Protein 4LSO (pdb70)

Structure (mmCIF, N/CA/C/O backbone):
data_4LSO
#
_entry.id   4LSO
#
_cell.length_a   60.730
_cell.length_b   60.730
_cell.length_c   87.860
_cell.angle_alpha   90.00
_cell.angle_beta   90.00
_cell.angle_gamma   90.00
#
_symmetry.space_group_name_H-M   'P 41 21 2'
#
loop_
_entity.id
_entity.type
_entity.pdbx_description
1 polymer 'Type IV secretion system protein virB8'
2 water water
#
loop_
_atom_site.group_PDB
_atom_site.id
_atom_site.type_symbol
_atom_site.label_atom_id
_atom_site.label_alt_id
_atom_site.label_comp_id
_atom_site.label_asym_id
_atom_site.label_entity_id
_atom_site.label_seq_id
_atom_site.pdbx_PDB_ins_code
_atom_site.Cartn_x
_atom_site.Cartn_y
_atom_site.Cartn_z
_atom_site.occupancy
_atom_site.B_iso_or_equiv
_atom_site.auth_seq_id
_atom_site.auth_comp_id
_atom_site.auth_asym_id
_atom_site.auth_atom_id
_atom_site.pdbx_PDB_model_num
ATOM 1 N N . PRO A 1 39 ? -4.131 45.302 6.139 1.00 59.07 94 PRO A N 1
ATOM 2 C CA . PRO A 1 39 ? -3.062 45.721 5.237 1.00 56.52 94 PRO A CA 1
ATOM 3 C C . PRO A 1 39 ? -3.350 45.431 3.762 1.00 53.52 94 PRO A C 1
ATOM 4 O O . PRO A 1 39 ? -4.305 44.715 3.420 1.00 52.16 94 PRO A O 1
ATOM 6 N N . ASN A 1 40 ? -2.519 46.011 2.900 1.00 51.80 95 ASN A N 1
ATOM 7 C CA . ASN A 1 40 ? -2.495 45.672 1.490 1.00 45.49 95 ASN A CA 1
ATOM 8 C C . ASN A 1 40 ? -1.869 44.295 1.315 1.00 40.85 95 ASN A C 1
ATOM 9 O O . ASN A 1 40 ? -2.332 43.509 0.515 1.00 40.02 95 ASN A O 1
ATOM 11 N N . ASN A 1 41 ? -0.811 44.010 2.072 1.00 35.96 96 ASN A N 1
ATOM 12 C CA . ASN A 1 41 ? -0.148 42.722 1.972 1.00 31.63 96 ASN A CA 1
ATOM 13 C C . ASN A 1 41 ? 0.179 42.154 3.344 1.00 27.90 96 ASN A C 1
ATOM 14 O O . ASN A 1 41 ? 0.052 42.819 4.360 1.00 28.12 96 ASN A O 1
ATOM 19 N N . TYR A 1 42 ? 0.559 40.883 3.339 1.00 25.10 97 TYR A N 1
ATOM 20 C CA . TYR A 1 42 ? 0.925 40.141 4.524 1.00 23.31 97 TYR A CA 1
ATOM 21 C C . TYR A 1 42 ? 2.173 39.338 4.238 1.00 22.22 97 TYR A C 1
ATOM 22 O O . TYR A 1 42 ? 2.582 39.169 3.089 1.00 22.60 97 TYR A O 1
ATOM 31 N N . ASP A 1 43 ? 2.745 38.812 5.313 1.00 23.90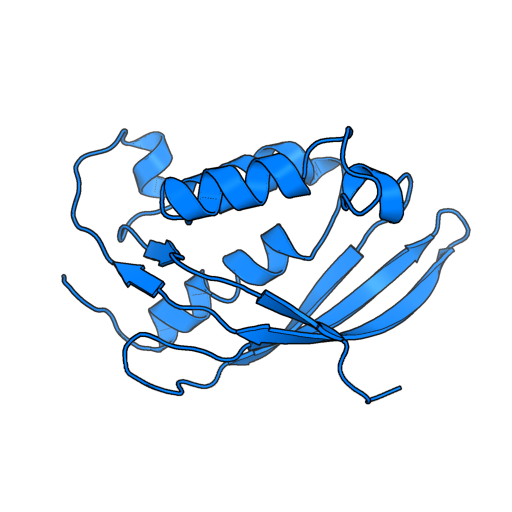 98 ASP A N 1
ATOM 32 C CA . ASP A 1 43 ? 3.894 37.930 5.256 1.00 23.63 98 ASP A CA 1
ATOM 33 C C . ASP A 1 43 ? 3.691 36.784 4.247 1.00 22.25 98 ASP A C 1
ATOM 34 O O . ASP A 1 43 ? 2.582 36.252 4.107 1.00 20.57 98 ASP A O 1
ATOM 39 N N . GLU A 1 44 ? 4.752 36.378 3.542 1.00 22.19 99 GLU A N 1
ATOM 40 C CA . GLU A 1 44 ? 4.605 35.266 2.608 1.00 20.46 99 GLU A CA 1
ATOM 41 C C . GLU A 1 44 ? 4.039 33.998 3.214 1.00 19.09 99 GLU A C 1
ATOM 42 O O . GLU A 1 44 ? 3.338 33.276 2.529 1.00 16.82 99 GLU A O 1
ATOM 48 N N . ALA A 1 45 ? 4.331 33.723 4.485 1.00 19.01 100 ALA A N 1
ATOM 49 C CA . ALA A 1 45 ? 3.776 32.523 5.114 1.00 18.38 100 ALA A CA 1
ATOM 50 C C . ALA A 1 45 ? 2.281 32.563 5.231 1.00 17.61 100 ALA A C 1
ATOM 51 O O . ALA A 1 45 ? 1.631 31.518 5.124 1.00 16.11 100 ALA A O 1
ATOM 53 N N . ILE A 1 46 ? 1.720 33.759 5.426 1.00 17.29 101 ILE A N 1
ATOM 54 C CA . ILE A 1 46 ? 0.269 33.897 5.469 1.00 17.41 101 ILE A CA 1
ATOM 55 C C . ILE A 1 46 ? -0.314 33.624 4.088 1.00 16.66 101 ILE A C 1
ATOM 56 O O . ILE A 1 46 ? -1.300 32.883 3.913 1.00 15.38 101 ILE A O 1
ATOM 61 N N . THR A 1 47 ? 0.312 34.201 3.073 1.00 16.13 102 THR A N 1
ATOM 62 C CA . THR A 1 47 ? -0.108 33.913 1.709 1.00 15.85 102 THR A CA 1
ATOM 63 C C . THR A 1 47 ? 0.024 32.436 1.374 1.00 14.96 102 THR A C 1
ATOM 64 O O . THR A 1 47 ? -0.880 31.858 0.774 1.00 15.15 102 THR A O 1
ATOM 68 N N . ARG A 1 48 ? 1.111 31.788 1.784 1.00 15.65 103 ARG A N 1
ATOM 69 C CA . ARG A 1 48 ? 1.237 30.345 1.520 1.00 15.13 103 ARG A CA 1
ATOM 70 C C . ARG A 1 48 ? 0.122 29.562 2.208 1.00 14.72 103 ARG A C 1
ATOM 71 O O . ARG A 1 48 ? -0.414 28.587 1.679 1.00 13.74 103 ARG A O 1
ATOM 79 N N . TYR A 1 49 ? -0.250 29.996 3.417 1.00 14.56 104 TYR A N 1
ATOM 80 C CA . TYR A 1 49 ? -1.290 29.354 4.154 1.00 15.12 104 TYR A CA 1
ATOM 81 C C . TYR A 1 49 ? -2.620 29.429 3.393 1.00 14.05 104 TYR A C 1
ATOM 82 O O . TYR A 1 49 ? -3.313 28.421 3.236 1.00 13.61 104 TYR A O 1
ATOM 91 N N . PHE A 1 50 ? -2.968 30.616 2.912 1.00 14.01 105 PHE A N 1
ATOM 92 C CA . PHE A 1 50 ? -4.234 30.794 2.245 1.00 13.98 105 PHE A CA 1
ATOM 93 C C . PHE A 1 50 ? -4.203 30.206 0.845 1.00 13.64 105 PHE A C 1
ATOM 94 O O . PHE A 1 50 ? -5.213 29.656 0.405 1.00 13.70 105 PHE A O 1
ATOM 102 N N . ALA A 1 51 ? -3.058 30.284 0.189 1.00 14.36 106 ALA A N 1
ATOM 103 C CA . ALA A 1 51 ? -2.947 29.678 -1.160 1.00 14.25 106 ALA A CA 1
ATOM 104 C C . ALA A 1 51 ? -3.072 28.152 -1.060 1.00 14.43 106 ALA A C 1
ATOM 105 O O . ALA A 1 51 ? -3.724 27.502 -1.885 1.00 13.26 106 ALA A O 1
ATOM 107 N N . SER A 1 52 ? -2.468 27.554 -0.019 1.00 14.32 107 SER A N 1
ATOM 108 C CA A SER A 1 52 ? -2.628 26.133 0.264 0.70 15.86 107 SER A CA 1
ATOM 109 C CA B SER A 1 52 ? -2.627 26.135 0.217 0.30 14.75 107 SER A CA 1
ATOM 110 C C . SER A 1 52 ? -4.077 25.784 0.507 1.00 15.08 107 SER A C 1
ATOM 111 O O . SER A 1 52 ? -4.600 24.830 -0.078 1.00 14.81 107 SER A O 1
ATOM 116 N N . LYS A 1 53 ? -4.745 26.539 1.395 1.00 15.60 108 LYS A N 1
ATOM 117 C CA . LYS A 1 53 ? -6.165 26.304 1.644 1.00 16.44 108 LYS A CA 1
ATOM 118 C C . LYS A 1 53 ? -6.953 26.333 0.324 1.00 15.56 108 LYS A C 1
ATOM 119 O O . LYS A 1 53 ? -7.802 25.483 0.072 1.00 15.41 108 LYS A O 1
ATOM 125 N N . TYR A 1 54 ? -6.664 27.347 -0.494 1.00 14.02 109 TYR A N 1
ATOM 126 C CA . TYR A 1 54 ? -7.386 27.581 -1.734 1.00 13.72 109 TYR A CA 1
ATOM 127 C C . TYR A 1 54 ? -7.216 26.399 -2.700 1.00 13.13 109 TYR A C 1
ATOM 128 O O . TYR A 1 54 ? -8.200 25.811 -3.201 1.00 13.05 109 TYR A O 1
ATOM 137 N N . VAL A 1 55 ? -5.983 26.018 -2.945 1.00 12.77 110 VAL A N 1
ATOM 138 C CA . VAL A 1 55 ? -5.707 24.928 -3.878 1.00 13.31 110 VAL A CA 1
ATOM 139 C C . VAL A 1 55 ? -6.219 23.595 -3.354 1.00 13.12 110 VAL A C 1
ATOM 140 O O . VAL A 1 55 ? -6.858 22.811 -4.091 1.00 14.09 110 VAL A O 1
ATOM 144 N N . ARG A 1 56 ? -6.017 23.330 -2.054 1.00 13.80 111 ARG A N 1
ATOM 145 C CA . ARG A 1 56 ? -6.582 22.083 -1.482 1.00 15.50 111 ARG A CA 1
ATOM 146 C C . ARG A 1 56 ? -8.079 21.977 -1.631 1.00 15.51 111 ARG A C 1
ATOM 147 O O . ARG A 1 56 ? -8.611 20.891 -1.915 1.00 17.47 111 ARG A O 1
ATOM 155 N N . ALA A 1 57 ? -8.777 23.071 -1.349 1.00 14.51 112 ALA A N 1
ATOM 156 C CA . ALA A 1 57 ? -10.221 23.101 -1.431 1.00 15.42 112 ALA A CA 1
ATOM 157 C C . ALA A 1 57 ? -10.726 23.080 -2.865 1.00 15.76 112 ALA A C 1
ATOM 158 O O . ALA A 1 57 ? -11.741 22.465 -3.166 1.00 20.10 112 ALA A O 1
ATOM 160 N N . ARG A 1 58 ? -10.056 23.801 -3.750 1.00 14.71 113 ARG A N 1
ATOM 161 C CA . ARG A 1 58 ? -10.510 23.916 -5.123 1.00 14.67 113 ARG A CA 1
ATOM 162 C C . ARG A 1 58 ? -10.182 22.679 -5.948 1.00 15.52 113 ARG A C 1
ATOM 163 O O . ARG A 1 58 ? -10.934 22.318 -6.851 1.00 16.27 113 ARG A O 1
ATOM 171 N N . GLU A 1 59 ? -9.059 22.038 -5.686 1.00 15.26 114 GLU A N 1
ATOM 172 C CA . GLU A 1 59 ? -8.624 20.903 -6.532 1.00 16.40 114 GLU A CA 1
ATOM 173 C C . GLU A 1 59 ? -8.848 19.530 -5.915 1.00 17.75 114 GLU A C 1
ATOM 174 O O . GLU A 1 59 ? -8.522 18.507 -6.531 1.00 20.40 114 GLU A O 1
ATOM 180 N N . GLY A 1 60 ? -9.313 19.510 -4.679 1.00 17.89 115 GLY A N 1
ATOM 181 C CA . GLY A 1 60 ? -9.684 18.292 -4.003 1.00 19.02 115 GLY A CA 1
ATOM 182 C C . GLY A 1 60 ? -11.163 18.062 -4.184 1.00 19.56 115 GLY A C 1
ATOM 183 O O . GLY A 1 60 ? -11.886 18.909 -4.722 1.00 21.50 115 GLY A O 1
ATOM 184 N N . PHE A 1 61 ? -11.637 16.937 -3.681 1.00 20.32 116 PHE A N 1
ATOM 185 C CA . PHE A 1 61 ? -13.064 16.663 -3.688 1.00 20.76 116 PHE A CA 1
ATOM 186 C C . PHE A 1 61 ? -13.398 15.582 -2.676 1.00 22.98 116 PHE A C 1
ATOM 187 O O . PHE A 1 61 ? -12.818 14.509 -2.688 1.00 23.17 116 PHE A O 1
ATOM 195 N N . GLN A 1 62 ? -14.288 15.923 -1.753 1.00 23.74 117 GLN A N 1
ATOM 196 C CA . GLN A 1 62 ? -14.789 14.959 -0.775 1.00 27.67 117 GLN A CA 1
ATOM 197 C C . GLN A 1 62 ? -16.195 15.393 -0.471 1.00 27.51 117 GLN A C 1
ATOM 198 O O . GLN A 1 62 ? -16.432 16.541 -0.119 1.00 26.53 117 GLN A O 1
ATOM 204 N N . LEU A 1 63 ? -17.137 14.474 -0.602 1.00 29.57 118 LEU A N 1
ATOM 205 C CA . LEU A 1 63 ? -18.535 14.865 -0.544 1.00 30.82 118 LEU A CA 1
ATOM 206 C C . LEU A 1 63 ? -18.869 15.525 0.785 1.00 29.81 118 LEU A C 1
ATOM 207 O O . LEU A 1 63 ? -19.618 16.504 0.833 1.00 30.14 118 LEU A O 1
ATOM 212 N N . SER A 1 64 ? -18.283 15.021 1.863 1.00 31.16 119 SER A N 1
ATOM 213 C CA . SER A 1 64 ? -18.590 15.516 3.202 1.00 32.58 119 SER A CA 1
ATOM 214 C C . SER A 1 64 ? -18.134 16.953 3.462 1.00 31.75 119 SER A C 1
ATOM 215 O O . SER A 1 64 ? -18.712 17.618 4.338 1.00 32.17 119 SER A O 1
ATOM 218 N N . GLU A 1 65 ? -17.111 17.415 2.720 1.00 30.08 120 GLU A N 1
ATOM 219 C CA . GLU A 1 65 ? -16.577 18.774 2.853 1.00 28.37 120 GLU A CA 1
ATOM 220 C C . GLU A 1 65 ? -16.979 19.703 1.693 1.00 27.33 120 GLU A C 1
ATOM 221 O O . GLU A 1 65 ? -16.580 20.863 1.671 1.00 26.70 120 GLU A O 1
ATOM 223 N N . ALA A 1 66 ? -17.738 19.190 0.731 1.00 27.29 121 ALA A N 1
ATOM 224 C CA . ALA A 1 66 ? -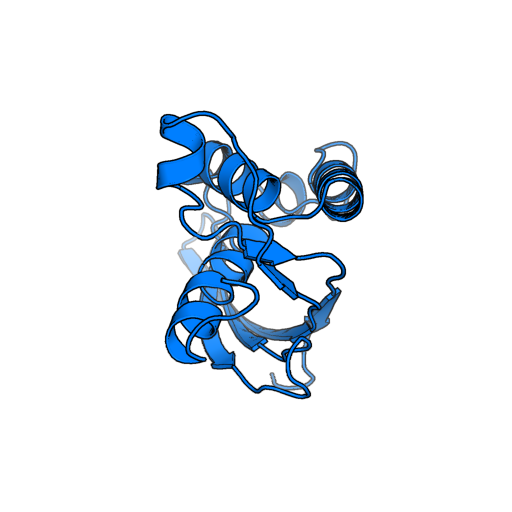17.957 19.889 -0.544 1.00 27.95 121 ALA A CA 1
ATOM 225 C C . ALA A 1 66 ? -18.687 21.237 -0.413 1.00 28.22 121 ALA A C 1
ATOM 226 O O . ALA A 1 66 ? -18.320 22.239 -1.073 1.00 25.38 121 ALA A O 1
ATOM 228 N N . GLU A 1 67 ? -19.716 21.264 0.430 1.00 28.85 122 GLU A N 1
ATOM 229 C CA . GLU A 1 67 ? -20.485 22.488 0.656 1.00 29.70 122 GLU A CA 1
ATOM 230 C C . GLU A 1 67 ? -19.558 23.533 1.263 1.00 28.31 122 GLU A C 1
ATOM 231 O O . GLU A 1 67 ? -19.506 24.686 0.791 1.00 27.61 122 GLU A O 1
ATOM 233 N N . TYR A 1 68 ? -18.796 23.129 2.280 1.00 28.30 123 TYR A N 1
ATOM 234 C CA . TYR A 1 68 ? -17.850 24.032 2.936 1.00 29.78 123 TYR A CA 1
ATOM 235 C C . TYR A 1 68 ? -16.759 24.524 1.978 1.00 27.43 123 TYR A C 1
ATOM 236 O O . TYR A 1 68 ? -16.458 25.728 1.925 1.00 27.00 123 TYR A O 1
ATOM 245 N N . ASN A 1 69 ? -16.167 23.588 1.251 1.00 24.48 124 ASN A N 1
ATOM 246 C CA . ASN A 1 69 ? -15.130 23.933 0.279 1.00 22.83 124 ASN A CA 1
ATOM 247 C C . ASN A 1 69 ? -15.618 24.904 -0.800 1.00 21.07 124 ASN A C 1
ATOM 248 O O . ASN A 1 69 ? -14.916 25.852 -1.149 1.00 18.62 124 ASN A O 1
ATOM 253 N N . PHE A 1 70 ? -16.810 24.683 -1.327 1.00 21.24 125 PHE A N 1
ATOM 254 C CA . PHE A 1 70 ? -17.381 25.619 -2.303 1.00 20.51 125 PHE A CA 1
ATOM 255 C C . PHE A 1 70 ? -17.530 27.030 -1.708 1.00 21.18 125 PHE A C 1
ATOM 256 O O . PHE A 1 70 ? -17.216 28.055 -2.356 1.00 20.73 125 PHE A O 1
ATOM 264 N N . ARG A 1 71 ? -18.024 27.079 -0.474 1.00 21.46 126 ARG A N 1
ATOM 265 C CA . ARG A 1 71 ? -18.186 28.351 0.226 1.00 23.03 126 ARG A CA 1
ATOM 266 C C . ARG A 1 71 ? -16.836 29.016 0.422 1.00 20.72 126 ARG A C 1
ATOM 267 O O . ARG A 1 71 ? -16.684 30.210 0.213 1.00 21.34 126 ARG A O 1
ATOM 275 N N . LEU A 1 72 ? -15.864 28.221 0.838 1.00 19.67 127 LEU A N 1
ATOM 276 C CA . LEU A 1 72 ? -14.515 28.722 1.108 1.00 19.24 127 LEU A CA 1
ATOM 277 C C . LEU A 1 72 ? -13.913 29.302 -0.155 1.00 17.95 127 LEU A C 1
ATOM 278 O O . LEU A 1 72 ? -13.424 30.424 -0.152 1.00 17.12 127 LEU A O 1
ATOM 283 N N . ILE A 1 73 ? -13.975 28.560 -1.261 1.00 17.35 128 ILE A N 1
ATOM 284 C CA . ILE A 1 73 ? -13.413 29.047 -2.542 1.00 16.95 128 ILE A CA 1
ATOM 285 C C . ILE A 1 73 ? -14.128 30.290 -2.994 1.00 17.42 128 ILE A C 1
ATOM 286 O O . ILE A 1 73 ? -13.517 31.216 -3.461 1.00 17.33 128 ILE A O 1
ATOM 291 N N . SER A 1 74 ? -15.431 30.306 -2.825 1.00 17.13 129 SER A N 1
ATOM 292 C CA . SER A 1 74 ? -16.235 31.478 -3.211 1.00 17.85 129 SER A CA 1
ATOM 293 C C . SER A 1 74 ? -15.805 32.710 -2.407 1.00 18.05 129 SER A C 1
ATOM 294 O O . SER A 1 74 ? -15.530 33.759 -3.001 1.00 19.18 129 SER A O 1
ATOM 297 N N . LEU A 1 75 ? -15.608 32.572 -1.094 1.00 17.72 130 LEU A N 1
ATOM 298 C CA . LEU A 1 75 ? -15.159 33.686 -0.262 1.00 19.33 130 LEU A CA 1
ATOM 299 C C . LEU A 1 75 ? -13.761 34.152 -0.559 1.00 18.55 130 LEU A C 1
ATOM 300 O O . LEU A 1 75 ? -13.457 35.347 -0.414 1.00 20.66 130 LEU A O 1
ATOM 305 N N . LEU A 1 76 ? -12.889 33.207 -0.932 1.00 17.28 131 LEU A N 1
ATOM 306 C CA . LEU A 1 76 ? -11.514 33.512 -1.227 1.00 16.56 131 LEU A CA 1
ATOM 307 C C . LEU A 1 76 ? -11.259 33.960 -2.667 1.00 16.05 131 LEU A C 1
ATOM 308 O O . LEU A 1 76 ? -10.105 34.229 -3.013 1.00 15.85 131 LEU A O 1
ATOM 313 N N . SER A 1 77 ? -12.309 34.047 -3.486 1.00 15.74 132 SER A N 1
ATOM 314 C CA . SER A 1 77 ? -12.173 34.454 -4.889 1.00 15.26 132 SER A CA 1
ATOM 315 C C . SER A 1 77 ? -12.772 35.836 -5.100 1.00 16.83 132 SER A C 1
ATOM 316 O O . SER A 1 77 ? -13.742 36.204 -4.437 1.00 17.52 132 SER A O 1
ATOM 319 N N . SER A 1 78 ? -12.218 36.604 -6.033 1.00 16.34 133 SER A N 1
ATOM 320 C CA . SER A 1 78 ? -12.880 37.832 -6.487 1.00 17.11 133 SER A CA 1
ATOM 321 C C . SER A 1 78 ? -14.263 37.475 -7.035 1.00 16.95 133 SER A C 1
ATOM 322 O O . SER A 1 78 ? -14.548 36.345 -7.419 1.00 16.68 133 SER A O 1
ATOM 325 N N . PRO A 1 79 ? -15.140 38.464 -7.171 1.00 19.15 134 PRO A N 1
ATOM 326 C CA . PRO A 1 79 ? -16.437 38.109 -7.733 1.00 20.56 134 PRO A CA 1
ATOM 327 C C . PRO A 1 79 ? -16.401 37.486 -9.135 1.00 20.42 134 PRO A C 1
ATOM 328 O O . PRO A 1 79 ? -17.130 36.540 -9.418 1.00 20.70 134 PRO A O 1
ATOM 332 N N . GLU A 1 80 ? -15.528 38.003 -9.980 1.00 20.78 135 GLU A N 1
ATOM 333 C CA . GLU A 1 80 ? -15.377 37.530 -11.340 1.00 22.09 135 GLU A CA 1
ATOM 334 C C . GLU A 1 80 ? -14.811 36.111 -11.341 1.00 20.14 135 GLU A C 1
ATOM 335 O O . GLU A 1 80 ? -15.287 35.227 -12.077 1.00 19.90 135 GLU A O 1
ATOM 341 N N . GLU A 1 81 ? -13.827 35.870 -10.491 1.00 17.92 136 GLU A N 1
ATOM 342 C CA . GLU A 1 81 ? -13.249 34.516 -10.415 1.00 17.47 136 GLU A CA 1
ATOM 343 C C . GLU A 1 81 ? -14.228 33.527 -9.785 1.00 17.36 136 GLU A C 1
ATOM 344 O O . GLU A 1 81 ? -14.311 32.359 -10.202 1.00 18.60 136 GLU A O 1
ATOM 350 N N . GLN A 1 82 ? -14.998 33.988 -8.792 1.00 18.34 137 GLN A N 1
ATOM 351 C CA . GLN A 1 82 ? -16.016 33.143 -8.197 1.00 19.08 137 GLN A CA 1
ATOM 352 C C . GLN A 1 82 ? -17.026 32.682 -9.238 1.00 20.34 137 GLN A C 1
ATOM 353 O O . GLN A 1 82 ? -17.456 31.537 -9.226 1.00 20.30 137 GLN A O 1
ATOM 359 N N . ASN A 1 83 ? -17.427 33.590 -10.116 1.00 20.83 138 ASN A N 1
ATOM 360 C CA . ASN A 1 83 ? -18.401 33.255 -11.156 1.00 23.92 138 ASN A CA 1
ATOM 361 C C . ASN A 1 83 ? -17.838 32.189 -12.097 1.00 22.79 138 ASN A C 1
ATOM 362 O O . ASN A 1 83 ? -18.537 31.223 -12.458 1.00 23.05 138 ASN A O 1
ATOM 367 N N . ARG A 1 84 ? -16.574 32.361 -12.468 1.00 22.02 139 ARG A N 1
ATOM 368 C CA . ARG A 1 84 ? -15.854 31.384 -13.288 1.00 22.24 139 ARG A CA 1
ATOM 369 C C . ARG A 1 84 ? -15.757 30.030 -12.585 1.00 21.62 139 ARG A C 1
ATOM 370 O O . ARG A 1 84 ? -16.052 28.979 -13.190 1.00 23.86 139 ARG A O 1
ATOM 378 N N . PHE A 1 85 ? -15.407 30.060 -11.305 1.00 20.27 140 PHE A N 1
ATOM 379 C CA . PHE A 1 85 ? -15.341 28.859 -10.481 1.00 19.56 140 PHE A CA 1
ATOM 380 C C . PHE A 1 85 ? -16.707 28.162 -10.411 1.00 20.77 140 PHE A C 1
ATOM 381 O O . PHE A 1 85 ? -16.796 26.938 -10.578 1.00 21.02 140 PHE A O 1
ATOM 389 N N . ALA A 1 86 ? -17.751 28.941 -10.171 1.00 21.98 141 ALA A N 1
ATOM 390 C CA . ALA A 1 86 ? -19.083 28.365 -9.976 1.00 23.69 141 ALA A CA 1
ATOM 391 C C . ALA A 1 86 ? -19.567 27.697 -11.267 1.00 25.07 141 ALA A C 1
ATOM 392 O O . ALA A 1 86 ? -20.159 26.604 -11.216 1.00 25.04 141 ALA A O 1
ATOM 394 N N . LYS A 1 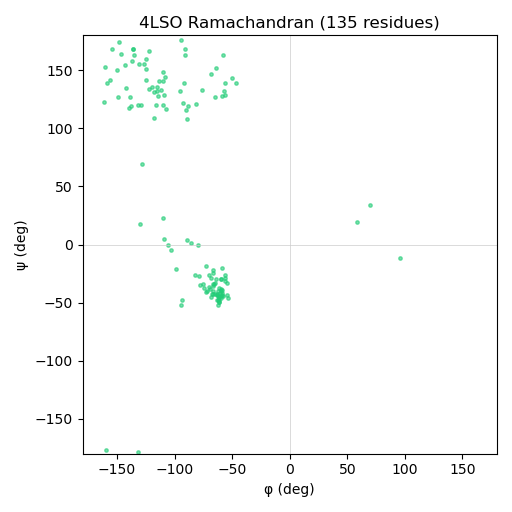87 ? -19.341 28.351 -12.413 1.00 25.85 142 LYS A N 1
ATOM 395 C CA . LYS A 1 87 ? -19.693 27.758 -13.711 1.00 27.66 142 LYS A CA 1
ATOM 396 C C . LYS A 1 87 ? -18.949 26.436 -13.939 1.00 27.88 142 LYS A C 1
ATOM 397 O O . LYS A 1 87 ? -19.541 25.459 -14.475 1.00 29.73 142 LYS A O 1
ATOM 399 N N . TRP A 1 88 ? -17.676 26.403 -13.533 1.00 26.40 143 TRP A N 1
ATOM 400 C CA . TRP A 1 88 ? -16.814 25.211 -13.675 1.00 25.23 143 TRP A CA 1
ATOM 401 C C . TRP A 1 88 ? -17.262 24.098 -12.741 1.00 25.39 143 TRP A C 1
ATOM 402 O O . TRP A 1 88 ? -17.252 22.925 -13.103 1.00 26.24 143 TRP A O 1
ATOM 413 N N . TYR A 1 89 ? -17.673 24.489 -11.543 1.00 23.62 144 TYR A N 1
ATOM 414 C CA . TYR A 1 89 ? -18.044 23.532 -10.514 1.00 23.50 144 TYR A CA 1
ATOM 415 C C . TYR A 1 89 ? -19.448 22.966 -10.734 1.00 25.24 144 TYR A C 1
ATOM 416 O O . TYR A 1 89 ? -19.745 21.844 -10.294 1.00 24.73 144 TYR A O 1
ATOM 425 N N . SER A 1 90 ? -20.317 23.745 -11.393 1.00 26.81 145 SER A N 1
ATOM 426 C CA . SER A 1 90 ? -21.705 23.313 -11.668 1.00 28.38 145 SER A CA 1
ATOM 427 C C . SER A 1 90 ? -21.753 21.892 -12.221 1.00 29.34 145 SER A C 1
ATOM 428 O O . SER A 1 90 ? -20.934 21.524 -13.058 1.00 27.60 145 SER A O 1
ATOM 431 N N . GLY A 1 91 ? -22.733 21.118 -11.758 1.00 32.14 146 GLY A N 1
ATOM 432 C CA . GLY A 1 91 ? -22.978 19.777 -12.293 1.00 34.90 146 GLY A CA 1
ATOM 433 C C . GLY A 1 91 ? -23.271 19.783 -13.787 1.00 38.83 146 GLY A C 1
ATOM 434 O O . GLY A 1 91 ? -23.121 18.749 -14.457 1.00 39.98 146 GLY A O 1
ATOM 435 N N . ASN A 1 92 ? -23.676 20.937 -14.316 1.00 40.26 147 ASN A N 1
ATOM 436 C CA . ASN A 1 92 ? -23.856 21.095 -15.767 1.00 44.33 147 ASN A CA 1
ATOM 437 C C . ASN A 1 92 ? -22.549 20.938 -16.549 1.00 43.12 147 ASN A C 1
ATOM 438 O O . ASN A 1 92 ? -22.567 20.515 -17.710 1.00 44.94 147 ASN A O 1
ATOM 443 N N . ASN A 1 93 ? -21.421 21.284 -15.921 1.00 39.64 148 ASN A N 1
ATOM 444 C CA . ASN A 1 93 ? -20.116 21.178 -16.568 1.00 39.64 148 ASN A CA 1
ATOM 445 C C . ASN A 1 93 ? -19.600 19.743 -16.497 1.00 40.34 148 ASN A C 1
ATOM 446 O O . ASN A 1 93 ? -19.431 19.213 -15.403 1.00 35.92 148 ASN A O 1
ATOM 451 N N . PRO A 1 94 ? -19.333 19.114 -17.664 1.00 42.51 149 PRO A N 1
ATOM 452 C CA . PRO A 1 94 ? -18.772 17.751 -17.694 1.00 43.40 149 PRO A CA 1
ATOM 453 C C . PRO A 1 94 ? -17.459 17.585 -16.937 1.00 41.24 149 PRO A C 1
ATOM 454 O O . PRO A 1 94 ? -17.190 16.515 -16.399 1.00 41.02 149 PRO A O 1
ATOM 458 N N . GLU A 1 95 ? -16.649 18.639 -16.904 1.00 39.32 150 GLU A N 1
ATOM 459 C CA . GLU A 1 95 ? -15.353 18.592 -16.237 1.00 38.56 150 GLU A CA 1
ATOM 460 C C . GLU A 1 95 ? -15.431 18.986 -14.751 1.00 33.27 150 GLU A C 1
ATOM 461 O O . GLU A 1 95 ? -14.403 19.056 -14.085 1.00 30.97 150 GLU A O 1
ATOM 467 N N . SER A 1 96 ? -16.633 19.240 -14.240 1.00 30.38 151 SER A N 1
ATOM 468 C CA . SER A 1 96 ? -16.800 19.543 -12.804 1.00 28.78 151 SER A CA 1
ATOM 469 C C . SER A 1 96 ? -16.218 18.421 -11.947 1.00 27.30 151 SER A C 1
ATOM 470 O O . SER A 1 96 ? -16.384 17.241 -12.263 1.00 27.06 151 SER A O 1
ATOM 473 N N . PRO A 1 97 ? -15.532 18.778 -10.844 1.00 24.95 152 PRO A N 1
ATOM 474 C CA . PRO A 1 97 ? -15.133 17.727 -9.921 1.00 25.10 152 PRO A CA 1
ATOM 475 C C . PRO A 1 97 ? -16.306 16.885 -9.408 1.00 24.83 152 PRO A C 1
ATOM 476 O O . PRO A 1 97 ? -16.101 15.713 -9.108 1.00 24.98 152 PRO A O 1
ATOM 480 N N . GLN A 1 98 ? -17.503 17.459 -9.328 1.00 24.78 153 GLN A N 1
ATOM 481 C CA . GLN A 1 98 ? -18.678 16.704 -8.888 1.00 26.79 153 GLN A CA 1
ATOM 482 C C . GLN A 1 98 ? -18.909 15.533 -9.834 1.00 29.42 153 GLN A C 1
ATOM 483 O O . GLN A 1 98 ? -19.498 14.514 -9.443 1.00 29.57 153 GLN A O 1
ATOM 489 N N . ASN A 1 99 ? -18.513 15.711 -11.097 1.00 29.89 154 ASN A N 1
ATOM 490 C CA . ASN A 1 99 ? -18.728 14.680 -12.113 1.00 33.50 154 ASN A CA 1
ATOM 491 C C . ASN A 1 99 ? -17.508 13.785 -12.249 1.00 34.48 154 ASN A C 1
ATOM 492 O O . ASN A 1 99 ? -17.638 12.559 -12.154 1.00 36.70 154 ASN A O 1
ATOM 497 N N . ILE A 1 100 ? -16.322 14.365 -12.434 1.00 33.51 155 ILE A N 1
ATOM 498 C CA . ILE A 1 100 ? -15.138 13.533 -12.668 1.00 34.72 155 ILE A CA 1
ATOM 499 C C . ILE A 1 100 ? -14.723 12.757 -11.415 1.00 32.85 155 ILE A C 1
ATOM 500 O O . ILE A 1 100 ? -14.137 11.681 -11.526 1.00 32.57 155 ILE A O 1
ATOM 505 N N . TYR A 1 101 ? -15.055 13.280 -10.231 1.00 30.71 156 TYR A N 1
ATOM 506 C CA . TYR A 1 101 ? -14.745 12.582 -8.981 1.00 29.93 156 TYR A CA 1
ATOM 507 C C . TYR A 1 101 ? -15.996 12.047 -8.284 1.00 30.16 156 TYR A C 1
ATOM 508 O O . TYR A 1 101 ? -15.976 11.776 -7.083 1.00 29.53 156 TYR A O 1
ATOM 517 N N . HIS A 1 102 ? -17.059 11.842 -9.048 1.00 29.96 157 HIS A N 1
ATOM 518 C CA . HIS A 1 102 ? -18.264 11.245 -8.509 1.00 31.50 157 HIS A CA 1
ATOM 519 C C . HIS A 1 102 ? -17.947 9.892 -7.871 1.00 32.20 157 HIS A C 1
ATOM 520 O O . HIS A 1 102 ? -17.302 9.046 -8.490 1.00 31.87 157 HIS A O 1
ATOM 527 N N . ASN A 1 103 ? -18.389 9.710 -6.623 1.00 32.73 158 ASN A N 1
ATOM 528 C CA . ASN A 1 103 ? -18.079 8.502 -5.822 1.00 33.28 158 ASN A CA 1
ATOM 529 C C . ASN A 1 103 ? -16.584 8.271 -5.618 1.00 32.85 158 ASN A C 1
ATOM 530 O O . ASN A 1 103 ? -16.148 7.170 -5.311 1.00 33.69 158 ASN A O 1
ATOM 535 N N . MET A 1 104 ? -15.784 9.316 -5.804 1.00 30.61 159 MET A N 1
ATOM 536 C CA . MET A 1 104 ? -14.363 9.244 -5.500 1.00 31.00 159 MET A CA 1
ATOM 537 C C . MET A 1 104 ? -14.010 10.316 -4.495 1.00 28.86 159 MET A C 1
ATOM 538 O O . MET A 1 104 ? -14.809 11.238 -4.253 1.00 28.10 159 MET A O 1
ATOM 543 N N . THR A 1 105 ? -12.818 10.193 -3.909 1.00 27.63 160 THR A N 1
ATOM 544 C CA A THR A 1 105 ? -12.231 11.290 -3.158 0.70 26.04 160 THR A CA 1
ATOM 545 C CA B THR A 1 105 ? -12.201 11.279 -3.150 0.30 25.68 160 THR A CA 1
ATOM 546 C C . THR A 1 105 ? -10.928 11.724 -3.858 1.00 25.34 160 THR A C 1
ATOM 547 O O . THR A 1 105 ? -10.204 10.901 -4.460 1.00 26.41 160 THR A O 1
ATOM 552 N N . ALA A 1 106 ? -10.670 13.013 -3.819 1.00 23.71 161 ALA A N 1
ATOM 553 C CA . ALA A 1 106 ? -9.418 13.555 -4.340 1.00 22.95 161 ALA A CA 1
ATOM 554 C C . ALA A 1 106 ? -8.854 14.425 -3.243 1.00 22.33 161 ALA A C 1
ATOM 555 O O . ALA A 1 106 ? -9.513 15.370 -2.812 1.00 21.75 161 ALA A O 1
ATOM 557 N N . LYS A 1 107 ? -7.654 14.092 -2.776 1.00 23.27 162 LYS A N 1
ATOM 558 C CA . LYS A 1 107 ? -6.999 14.854 -1.732 1.00 23.00 162 LYS A CA 1
ATOM 559 C C . LYS A 1 107 ? -5.710 15.438 -2.277 1.00 21.39 162 LYS A C 1
ATOM 560 O O . LYS A 1 107 ? -4.869 14.722 -2.843 1.00 21.03 162 LYS A O 1
ATOM 566 N N . VAL A 1 108 ? -5.543 16.722 -2.032 1.00 19.46 163 VAL A N 1
ATOM 567 C CA . VAL A 1 108 ? -4.390 17.485 -2.486 1.00 18.84 163 VAL A CA 1
ATOM 568 C C . VAL A 1 108 ? -3.313 17.566 -1.398 1.00 19.54 163 VAL A C 1
ATOM 569 O O . VAL A 1 108 ? -3.600 17.885 -0.223 1.00 19.78 163 VAL A O 1
ATOM 573 N N . THR A 1 109 ? -2.083 17.282 -1.815 1.00 19.53 164 THR A N 1
ATOM 574 C CA . THR A 1 109 ? -0.888 17.545 -1.030 1.00 19.50 164 THR A CA 1
ATOM 575 C C . THR A 1 109 ? -0.037 18.575 -1.755 1.00 18.17 164 THR A C 1
ATOM 576 O O . THR A 1 109 ? 0.396 18.336 -2.879 1.00 17.77 164 THR A O 1
ATOM 580 N N . ILE A 1 110 ? 0.199 19.703 -1.099 1.00 17.71 165 ILE A N 1
ATOM 581 C CA . ILE A 1 110 ? 1.026 20.764 -1.656 1.00 18.66 165 ILE A CA 1
ATOM 582 C C . ILE A 1 110 ? 2.510 20.393 -1.566 1.00 19.48 165 ILE A C 1
ATOM 583 O O . ILE A 1 110 ? 2.997 19.975 -0.488 1.00 20.05 165 ILE A O 1
ATOM 588 N N . LYS A 1 111 ? 3.223 20.576 -2.673 1.00 18.73 166 LYS A N 1
ATOM 589 C CA . LYS A 1 111 ? 4.654 20.320 -2.747 1.00 19.64 166 LYS A CA 1
ATOM 590 C C . LYS A 1 111 ? 5.464 21.585 -2.472 1.00 20.11 166 LYS A C 1
ATOM 591 O O . LYS A 1 111 ? 6.437 21.554 -1.701 1.00 20.94 166 LYS A O 1
ATOM 597 N N . SER A 1 112 ? 5.089 22.678 -3.116 1.00 18.68 167 SER A N 1
ATOM 598 C CA . SER A 1 112 ? 5.815 23.945 -3.034 1.00 18.49 167 SER A CA 1
ATOM 599 C C . SER A 1 112 ? 4.958 25.119 -3.455 1.00 17.54 167 SER A C 1
ATOM 600 O O . SER A 1 112 ? 4.056 24.965 -4.271 1.00 16.62 167 SER A O 1
ATOM 603 N N . ILE A 1 113 ? 5.268 26.292 -2.916 1.00 17.14 168 ILE A N 1
ATOM 604 C CA . ILE A 1 113 ? 4.606 27.539 -3.303 1.00 17.14 168 ILE A CA 1
ATOM 605 C C . ILE A 1 113 ? 5.710 28.552 -3.559 1.00 18.48 168 ILE A C 1
ATOM 606 O O . ILE A 1 113 ? 6.533 28.800 -2.673 1.00 21.13 168 ILE A O 1
ATOM 611 N N . SER A 1 114 ? 5.762 29.058 -4.777 1.00 16.93 169 SER A N 1
ATOM 612 C CA . SER A 1 114 ? 6.812 29.981 -5.234 1.00 18.02 169 SER A CA 1
ATOM 613 C C . SER A 1 114 ? 6.199 31.289 -5.655 1.00 17.26 169 SER A C 1
ATOM 614 O O . SER A 1 114 ? 5.163 31.302 -6.337 1.00 16.51 169 SER A O 1
ATOM 617 N N . PHE A 1 115 ? 6.817 32.380 -5.238 1.00 16.73 170 PHE A N 1
ATOM 618 C CA . PHE A 1 115 ? 6.379 33.710 -5.622 1.00 16.65 170 PHE A CA 1
ATOM 619 C C . PHE A 1 115 ? 7.093 34.119 -6.900 1.00 17.79 170 PHE A C 1
ATOM 620 O O . PHE A 1 115 ? 8.335 34.347 -6.932 1.00 20.04 170 PHE A O 1
ATOM 628 N N . LEU A 1 116 ? 6.301 34.292 -7.949 1.00 17.05 171 LEU A N 1
ATOM 629 C CA . LEU A 1 116 ? 6.786 34.838 -9.199 1.00 17.87 171 LEU A CA 1
ATOM 630 C C . LEU A 1 116 ? 6.844 36.372 -9.186 1.00 17.83 171 LEU A C 1
ATOM 631 O O . LEU A 1 116 ? 7.635 36.989 -9.901 1.00 19.97 171 LEU A O 1
ATOM 636 N N . SER A 1 117 ? 6.001 36.970 -8.369 1.00 17.86 172 SER A N 1
ATOM 637 C CA . SER A 1 117 ? 6.013 38.371 -8.075 1.00 19.00 172 SER A CA 1
ATOM 638 C C . SER A 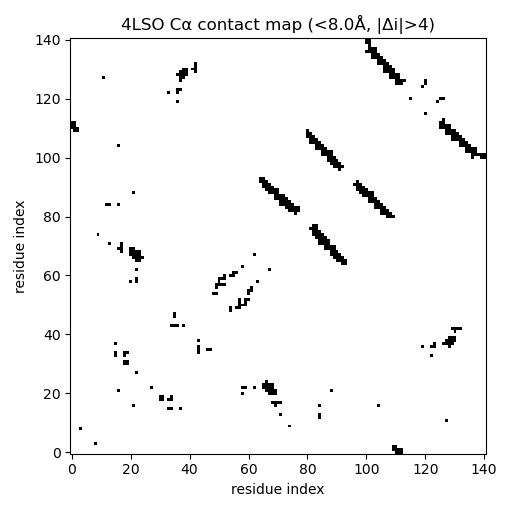1 117 ? 5.257 38.553 -6.761 1.00 18.94 172 SER A C 1
ATOM 639 O O . SER A 1 117 ? 4.749 37.538 -6.220 1.00 18.85 172 SER A O 1
ATOM 642 N N . LYS A 1 118 ? 5.097 39.809 -6.331 1.00 21.74 173 LYS A N 1
ATOM 643 C CA . LYS A 1 118 ? 4.329 40.126 -5.108 1.00 21.76 173 LYS A CA 1
ATOM 644 C C . LYS A 1 118 ? 2.906 39.588 -5.135 1.00 21.50 173 LYS A C 1
ATOM 645 O O . LYS A 1 118 ? 2.364 39.325 -4.065 1.00 23.18 173 LYS A O 1
ATOM 647 N N . ASP A 1 119 ? 2.305 39.399 -6.312 1.00 18.25 174 ASP A N 1
ATOM 648 C CA . ASP A 1 119 ? 0.887 39.037 -6.377 1.00 17.73 174 ASP A CA 1
ATOM 649 C C . ASP A 1 119 ? 0.626 37.831 -7.268 1.00 16.11 174 ASP A C 1
ATOM 650 O O . ASP A 1 119 ? -0.522 37.582 -7.648 1.00 16.19 174 ASP A O 1
ATOM 655 N N . LEU A 1 120 ? 1.676 37.068 -7.567 1.00 14.97 175 LEU A N 1
ATOM 656 C CA . LEU A 1 120 ? 1.547 35.985 -8.548 1.00 14.81 175 LEU A CA 1
ATOM 657 C C . LEU A 1 120 ? 2.302 34.789 -8.011 1.00 14.41 175 LEU A C 1
ATOM 658 O O . LEU A 1 120 ? 3.492 34.896 -7.741 1.00 15.08 175 LEU A O 1
ATOM 663 N N . ILE A 1 121 ? 1.608 33.692 -7.791 1.00 13.98 176 ILE A N 1
ATOM 664 C CA . ILE A 1 121 ? 2.252 32.512 -7.242 1.00 14.84 176 ILE A CA 1
ATOM 665 C C . ILE A 1 121 ? 2.047 31.254 -8.056 1.00 14.51 176 ILE A C 1
ATOM 666 O O . ILE A 1 121 ? 1.065 31.112 -8.807 1.00 14.15 176 ILE A O 1
ATOM 671 N N . GLN A 1 122 ? 3.008 30.337 -7.869 1.00 14.78 177 GLN A N 1
ATOM 672 C CA A GLN A 1 122 ? 2.966 29.022 -8.498 0.60 15.62 177 GLN A CA 1
ATOM 673 C CA B GLN A 1 122 ? 2.999 29.019 -8.501 0.40 15.29 177 GLN A CA 1
ATOM 674 C C . GLN A 1 122 ? 2.904 27.988 -7.387 1.00 15.30 177 GLN A C 1
ATOM 675 O O . GLN A 1 122 ? 3.757 27.982 -6.479 1.00 15.42 177 GLN A O 1
ATOM 686 N N . VAL A 1 123 ? 1.875 27.149 -7.436 1.00 14.16 178 VAL A N 1
ATOM 687 C CA . VAL A 1 123 ? 1.650 26.152 -6.401 1.00 14.15 178 VAL A CA 1
ATOM 688 C C . VAL A 1 123 ? 1.740 24.781 -7.040 1.00 14.29 178 VAL A C 1
ATOM 689 O O . VAL A 1 123 ? 0.859 24.382 -7.815 1.00 14.75 178 VAL A O 1
ATOM 693 N N . ARG A 1 124 ? 2.801 24.039 -6.741 1.00 14.66 179 ARG A N 1
ATOM 694 C CA . ARG A 1 124 ? 2.924 22.688 -7.235 1.00 15.64 179 ARG A CA 1
ATOM 695 C C . ARG A 1 124 ? 2.325 21.729 -6.211 1.00 15.85 179 ARG A C 1
ATOM 696 O O . ARG A 1 124 ? 2.495 21.914 -5.010 1.00 16.22 179 ARG A O 1
ATOM 704 N N . TYR A 1 125 ? 1.604 20.720 -6.683 1.00 15.09 180 TYR A N 1
ATOM 705 C CA . TYR A 1 125 ? 0.928 19.793 -5.791 1.00 15.84 180 TYR A CA 1
ATOM 706 C C . TYR A 1 125 ? 0.725 18.448 -6.455 1.00 17.12 180 TYR A C 1
ATOM 707 O O . TYR A 1 125 ? 0.911 18.296 -7.668 1.00 16.67 180 TYR A O 1
ATOM 716 N N . TYR A 1 126 ? 0.343 17.454 -5.650 1.00 18.06 181 TYR A N 1
ATOM 717 C CA . TYR A 1 126 ? -0.185 16.249 -6.220 1.00 19.56 181 TYR A CA 1
ATOM 718 C C . TYR A 1 126 ? -1.541 15.932 -5.644 1.00 19.96 181 TYR A C 1
ATOM 719 O O . TYR A 1 126 ? -1.925 16.489 -4.613 1.00 19.12 181 TYR A O 1
ATOM 728 N N . LYS A 1 127 ? -2.281 15.118 -6.379 1.00 21.76 182 LYS A N 1
ATOM 729 C CA . LYS A 1 127 ? -3.604 14.677 -5.969 1.00 23.60 182 LYS A CA 1
ATOM 730 C C . LYS A 1 127 ? -3.543 13.202 -5.752 1.00 24.42 182 LYS A C 1
ATOM 731 O O . LYS A 1 127 ? -2.985 12.492 -6.582 1.00 24.45 182 LYS A O 1
ATOM 737 N N . THR A 1 128 ? -4.143 12.738 -4.661 1.00 23.65 183 THR A N 1
ATOM 738 C CA . THR A 1 128 ? -4.340 11.321 -4.437 1.00 25.76 183 THR A CA 1
ATOM 739 C C . THR A 1 128 ? -5.832 11.074 -4.637 1.00 25.77 183 THR A C 1
ATOM 740 O O . THR A 1 128 ? -6.643 11.633 -3.907 1.00 24.08 183 THR A O 1
ATOM 744 N N . ILE A 1 129 ? -6.172 10.279 -5.645 1.00 26.77 184 ILE A N 1
ATOM 745 C CA . ILE A 1 129 ? -7.562 10.012 -6.024 1.00 28.19 184 ILE A CA 1
ATOM 746 C C . ILE A 1 129 ? -7.864 8.566 -5.652 1.00 29.40 184 ILE A C 1
ATOM 747 O O . ILE A 1 129 ? -7.181 7.644 -6.111 1.00 28.76 184 ILE A O 1
ATOM 752 N N . ARG A 1 130 ? -8.855 8.398 -4.780 1.00 29.04 185 ARG A N 1
ATOM 753 C CA . ARG A 1 130 ? -9.265 7.081 -4.296 1.00 30.64 185 ARG A CA 1
ATOM 754 C C . ARG A 1 130 ? -10.627 6.710 -4.873 1.00 32.42 185 ARG A C 1
ATOM 755 O O . ARG A 1 130 ? -11.576 7.499 -4.775 1.00 31.05 185 ARG A O 1
ATOM 757 N N . GLU A 1 131 ? -10.713 5.509 -5.464 1.00 33.69 186 GLU A N 1
ATOM 758 C CA . GLU A 1 131 ? -11.953 5.012 -6.056 1.00 36.38 186 GLU A CA 1
ATOM 759 C C . GLU A 1 131 ? -12.726 4.235 -5.003 1.00 37.99 186 GLU A C 1
ATOM 760 O O . GLU A 1 131 ? -12.179 3.914 -3.956 1.00 36.71 186 GLU A O 1
ATOM 762 N N . LEU A 1 132 ? -13.985 3.907 -5.290 1.00 40.16 187 LEU A N 1
ATOM 763 C CA . LEU A 1 132 ? -14.785 3.104 -4.363 1.00 42.17 187 LEU A CA 1
ATOM 764 C C . LEU A 1 132 ? -14.163 1.739 -4.083 1.00 44.27 187 LEU A C 1
ATOM 765 O O . LEU A 1 132 ? -14.362 1.187 -2.999 1.00 45.01 187 LEU A O 1
ATOM 770 N N . ASN A 1 133 ? -13.430 1.205 -5.063 1.00 45.14 188 ASN A N 1
ATOM 771 C CA . ASN A 1 133 ? -12.769 -0.093 -4.935 1.00 48.32 188 ASN A CA 1
ATOM 772 C C . ASN A 1 133 ? -11.450 -0.042 -4.155 1.00 49.02 188 ASN A C 1
ATOM 773 O O . ASN A 1 133 ? -10.789 -1.065 -3.996 1.00 50.98 188 ASN A O 1
ATOM 775 N N . GLY A 1 134 ? -11.055 1.148 -3.699 1.00 46.96 189 GLY A N 1
ATOM 776 C CA . GLY A 1 134 ? -9.867 1.305 -2.867 1.00 46.53 189 GLY A CA 1
ATOM 777 C C . GLY A 1 134 ? -8.634 1.682 -3.665 1.00 45.38 189 GLY A C 1
ATOM 778 O O . GLY A 1 134 ? -7.621 2.077 -3.087 1.00 45.90 189 GLY A O 1
ATOM 779 N N . LYS A 1 135 ? -8.727 1.585 -4.992 1.00 44.48 190 LYS A N 1
ATOM 780 C CA . LYS A 1 135 ? -7.606 1.890 -5.866 1.00 43.80 190 LYS A CA 1
ATOM 781 C C . LYS A 1 135 ? -7.278 3.368 -5.725 1.00 41.09 190 LYS A C 1
ATOM 782 O O . LYS A 1 135 ? -8.187 4.217 -5.804 1.00 39.69 190 LYS A O 1
ATOM 784 N N . GLU A 1 136 ? -6.008 3.662 -5.446 1.00 41.40 191 GLU A N 1
ATOM 785 C CA . GLU A 1 136 ? -5.518 5.043 -5.411 1.00 39.52 191 GLU A CA 1
ATOM 786 C C . GLU A 1 136 ? -4.582 5.304 -6.589 1.00 39.30 191 GLU A C 1
ATOM 787 O O . GLU A 1 136 ? -3.779 4.436 -6.971 1.00 39.54 191 GLU A O 1
ATOM 793 N N . ASN A 1 137 ? -4.715 6.499 -7.163 1.00 35.64 192 ASN A N 1
ATOM 794 C CA . ASN A 1 137 ? -3.828 6.998 -8.198 1.00 34.77 192 ASN A CA 1
ATOM 795 C C . ASN A 1 137 ? -3.276 8.343 -7.736 1.00 32.63 192 ASN A C 1
ATOM 796 O O . ASN A 1 137 ? -4.004 9.146 -7.145 1.00 32.66 192 ASN A O 1
ATOM 798 N N . ILE A 1 138 ? -2.006 8.599 -8.029 1.00 31.37 193 ILE A N 1
ATOM 799 C CA . ILE A 1 138 ? -1.394 9.882 -7.703 1.00 30.05 193 ILE A CA 1
ATOM 800 C C . ILE A 1 138 ? -1.100 10.601 -9.010 1.00 27.68 193 ILE A C 1
ATOM 801 O O . ILE A 1 138 ? -0.559 9.998 -9.932 1.00 28.25 193 ILE A O 1
ATOM 806 N N . SER A 1 139 ? -1.466 11.874 -9.086 1.00 25.74 194 SER A N 1
ATOM 807 C CA . SER A 1 139 ? -1.163 12.678 -10.255 1.00 24.24 194 SER A CA 1
ATOM 808 C C . SER A 1 139 ? -0.553 13.985 -9.802 1.00 22.42 194 SER A C 1
ATOM 809 O O . SER A 1 139 ? -0.788 14.424 -8.690 1.00 21.53 194 SER A O 1
ATOM 812 N N . HIS A 1 140 ? 0.223 14.594 -10.691 1.00 21.22 195 HIS A N 1
ATOM 813 C CA . HIS A 1 140 ? 0.984 15.812 -10.388 1.00 20.68 195 HIS A CA 1
ATOM 814 C C . HIS A 1 140 ? 0.470 17.015 -11.181 1.00 19.60 195 HIS A C 1
ATOM 815 O O . HIS A 1 140 ? 0.164 16.902 -12.361 1.00 19.93 195 HIS A O 1
ATOM 822 N N . TRP A 1 141 ? 0.436 18.165 -10.510 1.00 18.24 196 TRP A N 1
ATOM 823 C CA . TRP A 1 141 ? -0.239 19.365 -11.014 1.00 17.11 196 TRP A CA 1
ATOM 824 C C . TRP A 1 141 ? 0.487 20.628 -10.576 1.00 16.17 196 TRP A C 1
ATOM 825 O O . TRP A 1 141 ? 1.268 20.614 -9.606 1.00 15.58 196 TRP A O 1
ATOM 836 N N . VAL A 1 142 ? 0.162 21.724 -11.252 1.00 15.45 197 VAL A N 1
ATOM 837 C CA . VAL A 1 142 ? 0.616 23.044 -10.844 1.00 15.14 197 VAL A CA 1
ATOM 838 C C . VAL A 1 142 ? -0.490 24.053 -11.078 1.00 14.83 197 VAL A C 1
ATOM 839 O O . VAL A 1 142 ? -1.147 24.044 -12.144 1.00 15.79 197 VAL A O 1
ATOM 843 N N . SER A 1 143 ? -0.705 24.896 -10.084 1.00 13.90 198 SER A N 1
ATOM 844 C CA . SER A 1 143 ? -1.623 26.040 -10.205 1.00 13.27 198 SER A CA 1
ATOM 845 C C . SER A 1 143 ? -0.862 27.336 -10.250 1.00 13.67 198 SER A C 1
ATOM 846 O O . SER A 1 143 ? 0.128 27.493 -9.564 1.00 13.36 198 SER A O 1
ATOM 849 N N . ILE A 1 144 ? -1.362 28.283 -11.039 1.00 13.21 199 ILE A N 1
ATOM 850 C CA . ILE A 1 144 ? -0.801 29.616 -11.075 1.00 14.19 199 ILE A CA 1
ATOM 851 C C . ILE A 1 144 ? -1.950 30.530 -10.722 1.00 15.14 199 ILE A C 1
ATOM 852 O O . ILE A 1 144 ? -3.067 30.350 -11.204 1.00 15.57 199 ILE A O 1
ATOM 857 N N . LEU A 1 145 ? -1.704 31.464 -9.832 1.00 14.98 200 LEU A N 1
ATOM 858 C CA . LEU A 1 145 ? -2.763 32.385 -9.468 1.00 15.80 200 LEU A CA 1
ATOM 859 C C . LEU A 1 145 ? -2.302 33.735 -9.051 1.00 14.59 200 LEU A C 1
ATOM 860 O O . LEU A 1 145 ? -1.216 33.911 -8.544 1.00 14.20 200 LEU A O 1
ATOM 865 N N . ASN A 1 146 ? -3.179 34.700 -9.315 1.00 15.20 201 ASN A N 1
ATOM 866 C CA A ASN A 1 146 ? -3.014 36.082 -8.962 0.70 16.45 201 ASN A CA 1
ATOM 867 C CA B ASN A 1 146 ? -2.976 36.095 -8.901 0.30 14.99 201 ASN A CA 1
ATOM 868 C C . ASN A 1 146 ? -3.879 36.364 -7.725 1.00 15.43 201 ASN A C 1
ATOM 869 O O . ASN A 1 146 ? -5.043 35.979 -7.710 1.00 14.23 201 ASN A O 1
ATOM 878 N N . PHE A 1 147 ? -3.309 36.987 -6.700 1.00 15.14 202 PHE A N 1
ATOM 879 C CA . PHE A 1 147 ? -4.038 37.212 -5.450 1.00 16.00 202 PHE A CA 1
ATOM 880 C C . PHE A 1 147 ? -3.757 38.648 -4.947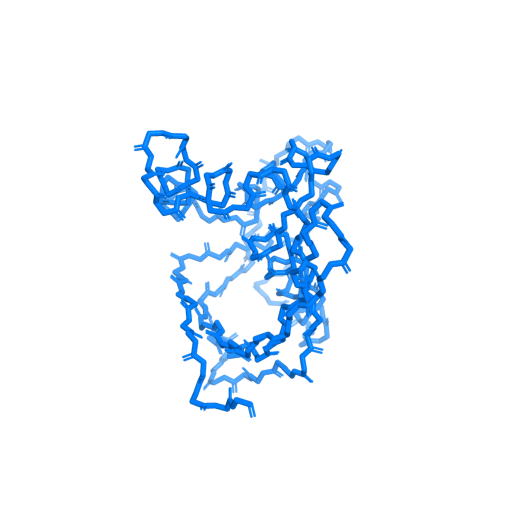 1.00 16.62 202 PHE A C 1
ATOM 881 O O . PHE A 1 147 ? -2.758 39.315 -5.305 1.00 16.55 202 PHE A O 1
ATOM 889 N N . SER A 1 148 ? -4.668 39.122 -4.125 1.00 16.87 203 SER A N 1
ATOM 890 C CA . SER A 1 148 ? -4.419 40.333 -3.322 1.00 18.19 203 SER A CA 1
ATOM 891 C C . SER A 1 148 ? -5.187 40.171 -2.030 1.00 17.66 203 SER A C 1
ATOM 892 O O . SER A 1 148 ? -5.951 39.240 -1.882 1.00 16.50 203 SER A O 1
ATOM 895 N N . TYR A 1 149 ? -4.988 41.122 -1.123 1.00 18.98 204 TYR A N 1
ATOM 896 C CA . TYR A 1 149 ? -5.799 41.225 0.082 1.00 19.63 204 TYR A CA 1
ATOM 897 C C . TYR A 1 149 ? -6.598 42.501 0.031 1.00 20.86 204 TYR A C 1
ATOM 898 O O . TYR A 1 149 ? -6.049 43.578 -0.185 1.00 22.05 204 TYR A O 1
ATOM 907 N N . ILE A 1 150 ? -7.895 42.382 0.225 1.00 22.92 205 ILE A N 1
ATOM 908 C CA . ILE A 1 150 ? -8.782 43.539 0.141 1.00 27.00 205 ILE A CA 1
ATOM 909 C C . ILE A 1 150 ? -9.355 43.754 1.525 1.00 30.23 205 ILE A C 1
ATOM 910 O O . ILE A 1 150 ? -9.787 42.796 2.189 1.00 28.31 205 ILE A O 1
ATOM 915 N N . ASN A 1 151 ? -9.305 45.005 1.977 1.00 34.63 206 ASN A N 1
ATOM 916 C CA . ASN A 1 151 ? -9.914 45.406 3.237 1.00 40.20 206 ASN A CA 1
ATOM 917 C C . ASN A 1 151 ? -11.349 45.804 2.929 1.00 44.48 206 ASN A C 1
ATOM 918 O O . ASN A 1 151 ? -11.589 46.829 2.284 1.00 48.14 206 ASN A O 1
ATOM 920 N N . ALA A 1 152 ? -12.292 44.965 3.338 1.00 46.83 207 ALA A N 1
ATOM 921 C CA . ALA A 1 152 ? -13.716 45.257 3.177 1.00 47.49 207 ALA A CA 1
ATOM 922 C C . ALA A 1 152 ? -14.437 44.911 4.469 1.00 45.68 207 ALA A C 1
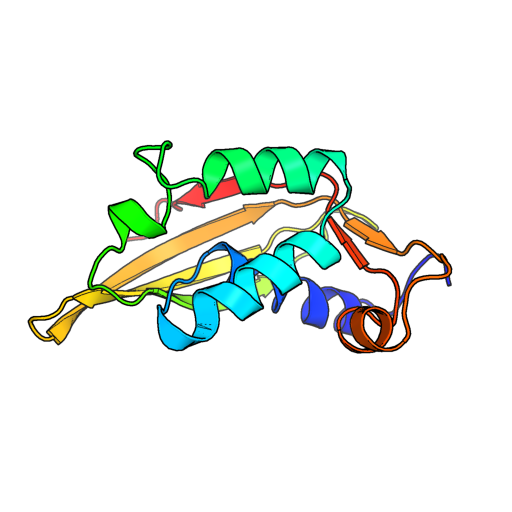ATOM 923 O O . ALA A 1 152 ? -13.880 44.216 5.322 1.00 45.20 207 ALA A O 1
ATOM 925 N N . HIS A 1 153 ? -15.652 45.428 4.640 1.00 43.48 208 HIS A N 1
ATOM 926 C CA . HIS A 1 153 ? -16.526 44.971 5.712 1.00 41.89 208 HIS A CA 1
ATOM 927 C C . HIS A 1 153 ? -17.408 43.847 5.146 1.00 40.24 208 HIS A C 1
ATOM 928 O O . HIS A 1 153 ? -18.087 44.034 4.125 1.00 42.26 208 HIS A O 1
ATOM 930 N N . ILE A 1 154 ? -17.341 42.656 5.750 1.00 37.39 209 ILE A N 1
ATOM 931 C CA . ILE A 1 154 ? -18.279 41.567 5.418 1.00 34.02 209 ILE A CA 1
ATOM 932 C C . ILE A 1 154 ? -18.810 41.008 6.737 1.00 31.66 209 ILE A C 1
ATOM 933 O O . ILE A 1 154 ? -18.502 41.540 7.802 1.00 32.79 209 ILE A O 1
ATOM 938 N N . SER A 1 155 ? -19.655 39.987 6.690 1.00 31.04 210 SER A N 1
ATOM 939 C CA . SER A 1 155 ? -20.231 39.442 7.932 1.00 31.99 210 SER A CA 1
ATOM 940 C C . SER A 1 155 ? -19.139 38.836 8.824 1.00 32.08 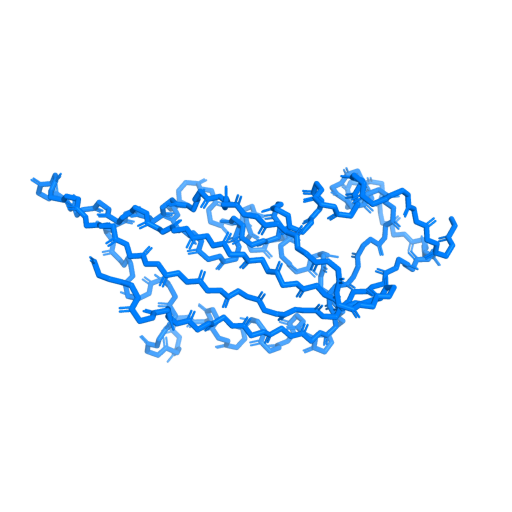210 SER A C 1
ATOM 941 O O . SER A 1 155 ? -18.114 38.370 8.323 1.00 30.27 210 SER A O 1
ATOM 944 N N . THR A 1 156 ? -19.379 38.850 10.131 1.00 33.51 211 THR A N 1
ATOM 945 C CA . THR A 1 156 ? -18.442 38.272 11.102 1.00 33.75 211 THR A CA 1
ATOM 946 C C . THR A 1 156 ? -18.120 36.815 10.768 1.00 32.64 211 THR A C 1
ATOM 947 O O . THR A 1 156 ? -16.945 36.393 10.846 1.00 32.41 211 THR A O 1
ATOM 951 N N . GLU A 1 157 ? -19.149 36.044 10.415 1.00 32.45 212 GLU A N 1
ATOM 952 C CA . GLU A 1 157 ? -18.982 34.617 10.090 1.00 32.74 212 GLU A CA 1
ATOM 953 C C . GLU A 1 157 ? -18.068 34.408 8.893 1.00 30.17 212 GLU A C 1
ATOM 954 O O . GLU A 1 157 ? -17.109 33.596 8.910 1.00 29.87 212 GLU A O 1
ATOM 956 N N . ASP A 1 158 ? -18.357 35.138 7.825 1.00 29.02 213 ASP A N 1
ATOM 957 C CA . ASP A 1 158 ? -17.545 35.042 6.629 1.00 27.54 213 ASP A CA 1
ATOM 958 C C . ASP A 1 158 ? -16.147 35.598 6.905 1.00 26.55 213 ASP A C 1
ATOM 959 O O . ASP A 1 158 ? -15.150 35.082 6.376 1.00 24.82 213 ASP A O 1
ATOM 964 N N . ARG A 1 159 ? -16.056 36.641 7.722 1.00 27.07 214 ARG A N 1
ATOM 965 C CA . ARG A 1 159 ? -14.764 37.238 7.975 1.00 28.80 214 ARG A CA 1
ATOM 966 C C . ARG A 1 159 ? -13.861 36.253 8.737 1.00 27.60 214 ARG A C 1
ATOM 967 O O . ARG A 1 159 ? -12.670 36.211 8.496 1.00 28.12 214 ARG A O 1
ATOM 975 N N . LEU A 1 160 ? -14.426 35.435 9.599 1.00 26.43 215 LEU A N 1
ATOM 976 C CA . LEU A 1 160 ? -13.605 34.462 10.305 1.00 26.63 215 LEU A CA 1
ATOM 977 C C . LEU A 1 160 ? -13.057 33.383 9.361 1.00 25.69 215 LEU A C 1
ATOM 978 O O . LEU A 1 160 ? -11.974 32.829 9.605 1.00 24.99 215 LEU A O 1
ATOM 983 N N . ILE A 1 161 ? -13.769 33.083 8.276 1.00 23.39 216 ILE A N 1
ATOM 984 C CA . ILE A 1 161 ? -13.245 32.148 7.262 1.00 22.86 216 ILE A CA 1
ATOM 985 C C . ILE A 1 161 ? -12.162 32.848 6.434 1.00 21.24 216 ILE A C 1
ATOM 986 O O . ILE A 1 161 ? -11.142 32.235 6.099 1.00 22.14 216 ILE A O 1
ATOM 991 N N . ASN A 1 162 ? -12.355 34.140 6.150 1.00 19.86 217 ASN A N 1
ATOM 992 C CA . ASN A 1 162 ? -11.381 34.880 5.360 1.00 18.93 217 ASN A CA 1
ATOM 993 C C . ASN A 1 162 ? -10.971 36.160 6.049 1.00 19.67 217 ASN A C 1
ATOM 994 O O . ASN A 1 162 ? -11.344 37.269 5.634 1.00 18.49 217 ASN A O 1
ATOM 999 N N . PRO A 1 163 ? -10.234 36.013 7.149 1.00 19.77 218 PRO A N 1
ATOM 1000 C CA . PRO A 1 163 ? -10.059 37.141 8.063 1.00 20.82 218 PRO A CA 1
ATOM 1001 C C . PRO A 1 163 ? -9.249 38.325 7.515 1.00 20.99 218 PRO A C 1
ATOM 1002 O O . PRO A 1 163 ? -9.390 39.449 8.036 1.00 22.91 218 PRO A O 1
ATOM 1006 N N . LEU A 1 164 ? -8.423 38.087 6.511 1.00 19.61 219 LEU A N 1
ATOM 1007 C CA . LEU A 1 164 ? -7.539 39.110 5.963 1.00 19.52 219 LEU A CA 1
ATOM 1008 C C . LEU A 1 164 ? -7.979 39.561 4.568 1.00 18.29 219 LEU A C 1
ATOM 1009 O O . LEU A 1 164 ? -7.289 40.374 3.947 1.00 18.17 219 LEU A O 1
ATOM 1014 N N . GLY A 1 165 ? -9.114 39.065 4.103 1.00 17.73 220 GLY A N 1
ATOM 1015 C CA . GLY A 1 165 ? -9.633 39.469 2.794 1.00 17.33 220 GLY A CA 1
ATOM 1016 C C . GLY A 1 165 ? -8.813 38.962 1.608 1.00 16.38 220 GLY A C 1
ATOM 1017 O O . GLY A 1 165 ? -8.702 39.608 0.562 1.00 16.96 220 GLY A O 1
ATOM 1018 N N . PHE A 1 166 ? -8.240 37.777 1.746 1.00 15.14 221 PHE A N 1
ATOM 1019 C CA . PHE A 1 166 ? -7.533 37.117 0.636 1.00 14.91 221 PHE A CA 1
ATOM 1020 C C . PHE A 1 166 ? -8.479 36.959 -0.561 1.00 14.68 221 PHE A C 1
ATOM 1021 O O . PHE A 1 166 ? -9.608 36.494 -0.398 1.00 15.52 221 PHE A O 1
ATOM 1029 N N . GLN A 1 167 ? -8.015 37.339 -1.757 1.00 15.13 222 GLN A N 1
ATOM 1030 C CA . GLN A 1 167 ? -8.837 37.287 -2.957 1.00 15.53 222 GLN A CA 1
ATOM 1031 C C . GLN A 1 167 ? -8.007 36.793 -4.128 1.00 14.67 222 GLN A C 1
ATOM 1032 O O . GLN A 1 167 ? -7.049 37.463 -4.540 1.00 15.98 222 GLN A O 1
ATOM 1038 N N . VAL A 1 168 ? -8.392 35.656 -4.668 1.00 13.86 223 VAL A N 1
ATOM 1039 C CA . VAL A 1 168 ? -7.810 35.125 -5.926 1.00 13.70 223 VAL A CA 1
ATOM 1040 C C . VAL A 1 168 ? -8.594 35.690 -7.090 1.00 14.50 223 VAL A C 1
ATOM 1041 O O . VAL A 1 168 ? -9.786 35.473 -7.182 1.00 14.55 223 VAL A O 1
ATOM 1045 N N . SER A 1 169 ? -7.901 36.422 -7.951 1.00 14.38 224 SER A N 1
ATOM 1046 C CA . SER A 1 169 ? -8.542 37.101 -9.094 1.00 15.53 224 SER A CA 1
ATOM 1047 C C . SER A 1 169 ? -8.408 36.350 -10.407 1.00 15.43 224 SER A C 1
ATOM 1048 O O . SER A 1 169 ? -9.145 36.627 -11.331 1.00 15.58 224 SER A O 1
ATOM 1051 N N . GLU A 1 170 ? -7.431 35.463 -10.505 1.00 15.17 225 GLU A N 1
ATOM 1052 C CA . GLU A 1 170 ? -7.178 34.761 -11.770 1.00 16.18 225 GLU A CA 1
ATOM 1053 C C . GLU A 1 170 ? -6.477 33.486 -11.365 1.00 14.52 225 GLU A C 1
ATOM 1054 O O . GLU A 1 170 ? -5.683 33.497 -10.405 1.00 13.57 225 GLU A O 1
ATOM 1060 N N . TYR A 1 171 ? -6.801 32.390 -12.049 1.00 14.02 226 TYR A N 1
ATOM 1061 C CA . TYR A 1 171 ? -6.367 31.076 -11.601 1.00 13.43 226 TYR A CA 1
ATOM 1062 C C . TYR A 1 171 ? -6.376 30.052 -12.726 1.00 13.90 226 TYR A C 1
ATOM 1063 O O . TYR A 1 171 ? -7.298 30.037 -13.528 1.00 14.61 226 TYR A O 1
ATOM 1072 N N . ARG A 1 172 ? -5.355 29.205 -12.772 1.00 13.69 227 ARG A N 1
ATOM 1073 C CA . ARG A 1 172 ? -5.359 28.044 -13.600 1.00 14.98 227 ARG A CA 1
ATOM 1074 C C . ARG A 1 172 ? -4.682 26.889 -12.916 1.00 15.36 227 ARG A C 1
ATOM 1075 O O . ARG A 1 172 ? -3.861 27.095 -12.063 1.00 14.97 227 ARG A O 1
ATOM 1083 N N . SER A 1 173 ? -5.047 25.682 -13.306 1.00 14.82 228 SER A N 1
ATOM 1084 C CA . SER A 1 173 ? -4.363 24.475 -12.796 1.00 16.16 228 SER A CA 1
ATOM 1085 C C . SER A 1 173 ? -4.172 23.502 -13.961 1.00 17.89 228 SER A C 1
ATOM 1086 O O . SER A 1 173 ? -5.145 23.161 -14.654 1.00 19.22 228 SER A O 1
ATOM 1089 N N . ASP A 1 174 ? -2.938 23.057 -14.173 1.00 16.47 229 ASP A N 1
ATOM 1090 C CA . ASP A 1 174 ? -2.592 22.144 -15.241 1.00 17.04 229 ASP A CA 1
ATOM 1091 C C . ASP A 1 174 ? -1.892 20.908 -14.709 1.00 18.45 229 ASP A C 1
ATOM 1092 O O . ASP A 1 174 ? -1.178 20.994 -13.698 1.00 16.70 229 ASP A O 1
ATOM 1097 N N . PRO A 1 175 ? -2.060 19.788 -15.413 1.00 19.49 230 PRO A N 1
ATOM 1098 C CA . PRO A 1 175 ? -1.212 18.639 -15.065 1.00 20.74 230 PRO A CA 1
ATOM 1099 C C . PRO A 1 175 ? 0.229 18.899 -15.429 1.00 21.15 230 PRO A C 1
ATOM 1100 O O . PRO A 1 175 ? 0.518 19.607 -16.395 1.00 20.90 230 PRO A O 1
ATOM 1104 N N . GLU A 1 176 ? 1.133 18.346 -14.626 1.00 22.88 231 GLU A N 1
ATOM 1105 C CA . GLU A 1 176 ? 2.546 18.349 -14.958 1.00 27.74 231 GLU A CA 1
ATOM 1106 C C . GLU A 1 176 ? 2.901 17.091 -15.729 1.00 30.80 231 GLU A C 1
ATOM 1107 O O . GLU A 1 176 ? 2.181 16.114 -15.697 1.00 31.97 231 GLU A O 1
ATOM 1113 N N . VAL A 1 177 ? 4.055 17.131 -16.376 1.00 33.55 232 VAL A N 1
ATOM 1114 C CA . VAL A 1 177 ? 4.552 16.007 -17.185 1.00 38.41 232 VAL A CA 1
ATOM 1115 C C . VAL A 1 177 ? 5.037 14.815 -16.331 1.00 39.88 232 VAL A C 1
ATOM 1116 O O . VAL A 1 177 ? 5.132 13.706 -16.816 1.00 45.98 232 VAL A O 1
ATOM 1120 N N . ILE A 1 178 ? 5.313 15.058 -15.056 1.00 41.12 233 ILE A N 1
ATOM 1121 C CA . ILE A 1 178 ? 5.713 14.013 -14.115 1.00 42.00 233 ILE A CA 1
ATOM 1122 C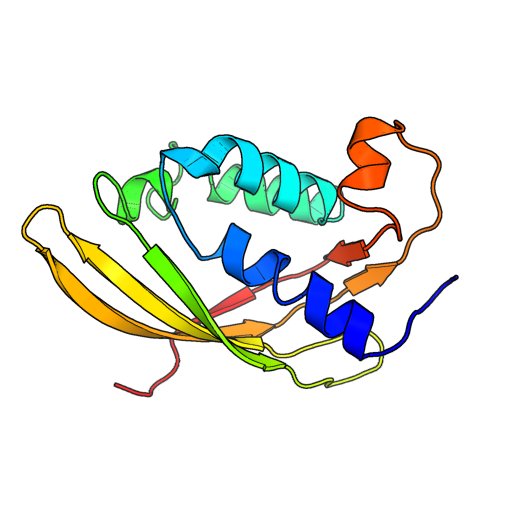 C . ILE A 1 178 ? 4.667 12.916 -13.985 1.00 44.22 233 ILE A C 1
ATOM 1123 O O . ILE A 1 178 ? 3.498 13.201 -13.682 1.00 44.28 233 ILE A O 1
ATOM 1128 N N . LYS A 1 179 ? 5.109 11.670 -14.152 1.00 45.94 234 LYS A N 1
ATOM 1129 C CA . LYS A 1 179 ? 4.273 10.485 -14.011 1.00 49.72 234 LYS A CA 1
ATOM 1130 C C . LYS A 1 179 ? 4.830 9.569 -12.920 1.00 51.12 234 LYS A C 1
ATOM 1131 O O . LYS A 1 179 ? 6.013 9.198 -12.926 1.00 47.03 234 LYS A O 1
#

Secondary structure (DSSP, 8-state):
-----HHHHHHHHHHHHHHHH-B-GGGHHHHHHHHHHHB-HHHHHHHHHHHSTTSTT-HHHHTTT-EEEEEEEEEEEEETTEEEEEEEEEEE-TTS-EEEEEEEEEEEEEE------HHHHHHSTT-EEEEEEEEEE-S--

InterPro domains:
  IPR007430 Bacterial virulence protein VirB8-like [PF04335] (25-231)
  IPR032710 NTF2-like domain superfamily [SSF54427] (96-233)

Organism: Bartonella quintana (strain Toulouse) (NCBI:txid283165)

Radius of gyration: 15.1 Å; Cα contacts (8 Å, |Δi|>4): 262; chains: 1; bounding box: 31×46×29 Å

Solvent-accessible surface area: 7808 Å² total; per-residue (Å²): 85,91,79,59,96,87,66,59,1,85,129,13,0,17,45,0,0,103,12,22,13,8,14,69,145,109,33,16,89,112,31,65,99,13,0,25,39,0,6,14,101,110,4,47,101,125,4,29,69,74,31,36,45,143,32,100,108,0,4,66,64,73,16,120,86,72,32,3,122,17,57,41,74,43,19,41,53,97,52,80,69,58,0,49,0,71,0,64,7,28,35,30,41,149,100,56,67,123,59,103,35,35,51,25,0,48,2,36,6,56,12,78,103,55,108,78,62,122,62,36,51,148,24,3,62,49,1,0,18,0,48,113,30,135,30,47,93,38,144,78,241

B-factor: mean 26.35, std 10.27, range [12.2, 60.72]

Nearest PDB structures (foldseek):
  4lso-assembly1_A  TM=1.007E+00  e=7.440E-29  Bartonella quintana JK 31
  4kz1-assembly1_A-2  TM=9.957E-01  e=8.336E-24  Bartonella grahamii as4aup
  4mei-assembly1_A-2  TM=9.941E-01  e=7.390E-24  Bartonella tribocorum CIP 105476
  4nhf-assembly3_E  TM=8.928E-01  e=5.653E-13  Bartonella grahamii as4aup
  2cc3-assembly1_B  TM=8.995E-01  e=1.672E-12  Agrobacterium tumefaciens

Foldseek 3Di:
DFDDDVVVVVVLVVLQCQLLVWDDPVCVVVSLLLNLQQADVVVNVVSCVQQDPVHCNHCCNVLPQKTKGKDWDDWDDPDRFKIKTKIKIWIAHPVGDTDIFIKIKIWGWTFDDDDDDPVSCVSVVRRIYTYDMDMDTDPDD

CATH classification: 3.10.450.230

Sequence (141 aa):
PNNYDEAITRYFASSKYVRAREGFQLSEAEYNFRLISLLSSPEEQNRFAKWYSGNNPESPQNIYHNMTTAKVTIKSISFLSKDLIQQVRYYKTIRELNGKENISHWVSILNNFSYINAHISTEDRLINPLGFQVSEYRSDPEVIK